Protein AF-A0A0D0AYX7-F1 (afdb_monomer_lite)

Organism: NCBI:txid930992

Foldseek 3Di:
DDDDDDDDPDPDLFQAQQFQLEGPDDPSQADPAQYHPVNPGGQLWDHDPSDIPPADPVLSPQDQDPDPPPLVNCCRRNVRDSPTRSSPDPPHD

pLDDT: mean 72.29, std 11.32, range [39.84, 87.5]

Radius of gyration: 15.4 Å; chains: 1; bounding box: 31×27×58 Å

Sequence (93 aa):
SLGFSSGAHGPRPSAMCAVCLRRNNHSFIDCPAERIWDNSHPVVSKRVNKQLLPLCVDWQRGRTCPTRAHDKCHLRSGCLSASHGAQSCPRTQ

Structure (mmCIF, N/CA/C/O backbone):
data_AF-A0A0D0AYX7-F1
#
_entry.id   AF-A0A0D0AYX7-F1
#
loop_
_atom_site.group_PDB
_atom_site.id
_atom_site.type_symbol
_atom_site.label_atom_id
_atom_site.label_alt_id
_atom_site.label_comp_id
_atom_site.label_asym_id
_atom_site.label_entity_id
_atom_site.label_seq_id
_atom_site.pdbx_PDB_ins_code
_atom_site.Cartn_x
_atom_site.Cartn_y
_atom_site.Cartn_z
_atom_site.occupancy
_atom_site.B_iso_or_equiv
_atom_site.auth_seq_id
_atom_site.auth_comp_id
_atom_site.auth_asym_id
_atom_site.auth_atom_id
_atom_site.pdbx_PDB_model_num
ATOM 1 N N . SER A 1 1 ? -9.150 1.695 -48.451 1.00 44.22 1 SER A N 1
ATOM 2 C CA . SER A 1 1 ? -9.683 1.116 -47.206 1.00 44.22 1 SER A CA 1
ATOM 3 C C . SER A 1 1 ? -8.572 0.413 -46.455 1.00 44.22 1 SER A C 1
ATOM 5 O O . SER A 1 1 ? -8.107 -0.610 -46.929 1.00 44.22 1 SER A O 1
ATOM 7 N N . LEU A 1 2 ? -8.110 0.964 -45.332 1.00 39.84 2 LEU A N 1
ATOM 8 C CA . LEU A 1 2 ? -7.198 0.281 -44.410 1.00 39.84 2 LEU A CA 1
ATOM 9 C C . LEU A 1 2 ? -7.760 0.472 -43.003 1.00 39.84 2 LEU A C 1
ATOM 11 O O . LEU A 1 2 ? -7.674 1.554 -42.429 1.00 39.84 2 LEU A O 1
ATOM 15 N N . GLY A 1 3 ? -8.436 -0.567 -42.516 1.00 41.84 3 GLY A N 1
ATOM 16 C CA . GLY A 1 3 ? -8.898 -0.659 -41.141 1.00 41.84 3 GLY A CA 1
ATOM 17 C C . GLY A 1 3 ? -7.753 -1.138 -40.261 1.00 41.84 3 GLY A C 1
ATOM 18 O O . GLY A 1 3 ? -7.189 -2.201 -40.506 1.00 41.84 3 GLY A O 1
ATOM 19 N N . PHE A 1 4 ? -7.424 -0.361 -39.235 1.00 49.66 4 PHE A N 1
ATOM 20 C CA . PHE A 1 4 ? -6.594 -0.821 -38.132 1.00 49.66 4 PHE A CA 1
ATOM 21 C C . PHE A 1 4 ? -7.529 -1.159 -36.976 1.00 49.66 4 PHE A C 1
ATOM 23 O O . PHE A 1 4 ? -8.119 -0.279 -36.351 1.00 49.66 4 PHE A O 1
ATOM 30 N N . SER A 1 5 ? -7.717 -2.457 -36.748 1.00 48.03 5 SER A N 1
ATOM 31 C CA . SER A 1 5 ? -8.507 -2.978 -35.639 1.00 48.03 5 SER A CA 1
ATOM 32 C C . SER A 1 5 ? -7.850 -2.596 -34.314 1.00 48.03 5 SER A C 1
ATOM 34 O O . SER A 1 5 ? -6.709 -2.961 -34.037 1.00 48.03 5 SER A O 1
ATOM 36 N N . SER A 1 6 ? -8.603 -1.846 -33.513 1.00 50.28 6 SER A N 1
ATOM 37 C CA . SER A 1 6 ? -8.272 -1.420 -32.156 1.00 50.28 6 SER A CA 1
ATOM 38 C C . SER A 1 6 ? -8.037 -2.647 -31.265 1.00 50.28 6 SER A C 1
ATOM 40 O O . SER A 1 6 ? -8.963 -3.399 -30.958 1.00 50.28 6 SER A O 1
ATOM 42 N N . GLY A 1 7 ? -6.776 -2.895 -30.910 1.00 48.88 7 GLY A N 1
ATOM 43 C CA . GLY A 1 7 ? -6.356 -4.034 -30.102 1.00 48.88 7 GLY A CA 1
ATOM 44 C C . GLY A 1 7 ? -6.363 -3.727 -28.603 1.00 48.88 7 GLY A C 1
ATOM 45 O O . GLY A 1 7 ? -5.744 -2.765 -28.161 1.00 48.88 7 GLY A O 1
ATOM 46 N N . ALA A 1 8 ? -6.994 -4.630 -27.846 1.00 50.22 8 ALA A N 1
ATOM 47 C CA . ALA A 1 8 ? -6.898 -4.835 -26.395 1.00 50.22 8 ALA A CA 1
ATOM 48 C C . ALA A 1 8 ? -7.707 -3.905 -25.461 1.00 50.22 8 ALA A C 1
ATOM 50 O O . ALA A 1 8 ? -7.160 -3.216 -24.604 1.00 50.22 8 ALA A O 1
ATOM 51 N N . HIS A 1 9 ? -9.036 -4.027 -25.502 1.00 48.66 9 HIS A N 1
ATOM 52 C CA . HIS A 1 9 ? -9.895 -3.819 -24.326 1.00 48.66 9 HIS A CA 1
ATOM 53 C C . HIS A 1 9 ? -10.282 -5.179 -23.717 1.00 48.66 9 HIS A C 1
ATOM 55 O O . HIS A 1 9 ? -11.434 -5.596 -23.740 1.00 48.66 9 HIS A O 1
ATOM 61 N N . GLY A 1 10 ? -9.298 -5.897 -23.167 1.00 53.22 10 GLY A N 1
ATOM 62 C CA . GLY A 1 10 ? -9.603 -6.798 -22.051 1.00 53.22 10 GLY A CA 1
ATOM 63 C C . GLY A 1 10 ? -9.938 -5.946 -20.820 1.00 53.22 10 GLY A C 1
ATOM 64 O O . GLY A 1 10 ? -9.446 -4.814 -20.744 1.00 53.22 10 GLY A O 1
ATOM 65 N N . PRO A 1 11 ? -10.757 -6.420 -19.862 1.00 51.66 11 PRO A N 1
ATOM 66 C CA . PRO A 1 11 ? -11.011 -5.667 -18.639 1.00 51.66 11 PRO A CA 1
ATOM 67 C C . PRO A 1 11 ? -9.665 -5.342 -17.991 1.00 51.66 11 PRO A C 1
ATOM 69 O O . PRO A 1 11 ? -8.924 -6.237 -17.584 1.00 51.66 11 PRO A O 1
ATOM 72 N N . ARG A 1 12 ? -9.307 -4.051 -17.956 1.00 54.94 12 ARG A N 1
ATOM 73 C CA . ARG A 1 12 ? -8.116 -3.596 -17.239 1.00 54.94 12 ARG A CA 1
ATOM 74 C C . ARG A 1 12 ? -8.270 -4.084 -15.800 1.00 54.94 12 ARG A C 1
ATOM 76 O O . ARG A 1 12 ? -9.292 -3.751 -15.196 1.00 54.94 12 ARG A O 1
ATOM 83 N N . PRO A 1 13 ? -7.319 -4.857 -15.247 1.00 56.38 13 PRO A N 1
ATOM 84 C CA . PRO A 1 13 ? -7.411 -5.266 -13.857 1.00 56.38 13 PRO A CA 1
ATOM 85 C C . PRO A 1 13 ? -7.543 -4.001 -13.014 1.00 56.38 13 PRO A C 1
ATOM 87 O O . PRO A 1 13 ? -6.703 -3.100 -13.096 1.00 56.38 13 PRO A O 1
ATOM 90 N N . SER A 1 14 ? -8.652 -3.901 -12.280 1.00 65.94 14 SER A N 1
ATOM 91 C CA . SER A 1 14 ? -8.933 -2.756 -11.423 1.00 65.94 14 SER A CA 1
ATOM 92 C C . SER A 1 14 ? -7.742 -2.558 -10.498 1.00 65.94 14 SER A C 1
ATOM 94 O O . SER A 1 14 ? -7.326 -3.488 -9.800 1.00 65.94 14 SER A O 1
ATOM 96 N N . ALA A 1 15 ? -7.157 -1.363 -10.549 1.00 72.62 15 ALA A N 1
ATOM 97 C CA . ALA A 1 15 ? -5.984 -1.050 -9.761 1.00 72.62 15 ALA A CA 1
ATOM 98 C C . ALA A 1 15 ? -6.299 -1.237 -8.267 1.00 72.62 15 ALA A C 1
ATOM 100 O O . ALA A 1 15 ? -7.429 -1.044 -7.813 1.00 72.62 15 ALA A O 1
ATOM 101 N N . MET A 1 16 ? -5.295 -1.658 -7.503 1.00 79.19 16 MET A N 1
ATOM 102 C CA . MET A 1 16 ? -5.465 -1.997 -6.091 1.00 79.19 16 MET A CA 1
ATOM 103 C C . MET A 1 16 ? -4.899 -0.899 -5.227 1.00 79.19 16 MET A C 1
ATOM 105 O O . MET A 1 16 ? -3.819 -0.370 -5.508 1.00 79.19 16 MET A O 1
ATOM 109 N N . CYS A 1 17 ? -5.587 -0.599 -4.132 1.00 82.19 17 CYS A N 1
ATOM 110 C CA . CYS A 1 17 ? -4.984 0.244 -3.128 1.00 82.19 17 CYS A CA 1
ATOM 111 C C . CYS A 1 17 ? -3.870 -0.514 -2.403 1.00 82.19 17 CYS A C 1
ATOM 113 O O . CYS A 1 17 ? -4.104 -1.514 -1.731 1.00 82.19 17 CYS A O 1
ATOM 115 N N . ALA A 1 18 ? -2.660 0.023 -2.485 1.00 78.81 18 ALA A N 1
ATOM 116 C CA . ALA A 1 18 ? -1.481 -0.438 -1.764 1.00 78.81 18 ALA A CA 1
ATOM 117 C C . ALA A 1 18 ? -1.655 -0.584 -0.245 1.00 78.81 18 ALA A C 1
ATOM 119 O O . ALA A 1 18 ? -0.973 -1.391 0.386 1.00 78.81 18 ALA A O 1
ATOM 120 N N . VAL A 1 19 ? -2.511 0.268 0.324 1.00 82.50 19 VAL A N 1
ATOM 121 C CA . VAL A 1 19 ? -2.702 0.431 1.765 1.00 82.50 19 VAL A CA 1
ATOM 122 C C . VAL A 1 19 ? -3.683 -0.620 2.274 1.00 82.50 19 VAL A C 1
ATOM 124 O O . VAL A 1 19 ? -3.325 -1.418 3.134 1.00 82.50 19 VAL A O 1
ATOM 127 N N . CYS A 1 20 ? -4.885 -0.683 1.694 1.00 85.75 20 CYS A N 1
ATOM 128 C CA . CYS A 1 20 ? -5.962 -1.553 2.178 1.00 85.75 20 CYS A CA 1
ATOM 129 C C . CYS A 1 20 ? -6.263 -2.776 1.299 1.00 85.75 20 CYS A C 1
ATOM 131 O O . CYS A 1 20 ? -7.126 -3.572 1.653 1.00 85.75 20 CYS A O 1
ATOM 133 N N . LEU A 1 21 ? -5.587 -2.944 0.158 1.00 81.81 21 LEU A N 1
ATOM 134 C CA . LEU A 1 21 ? -5.783 -4.040 -0.805 1.00 81.81 21 LEU A CA 1
ATOM 135 C C . LEU A 1 21 ? -7.184 -4.130 -1.445 1.00 81.81 21 LEU A C 1
ATOM 137 O O . LEU A 1 21 ? -7.497 -5.130 -2.087 1.00 81.81 21 LEU A O 1
ATOM 141 N N . ARG A 1 22 ? -8.012 -3.085 -1.321 1.00 83.75 22 ARG A N 1
ATOM 142 C CA . ARG A 1 22 ? -9.329 -2.996 -1.971 1.00 83.75 22 ARG A CA 1
ATOM 143 C C . ARG A 1 22 ? -9.204 -2.436 -3.393 1.00 83.75 22 ARG A C 1
ATOM 145 O O . ARG A 1 22 ? -8.474 -1.460 -3.607 1.00 83.75 22 ARG A O 1
ATOM 152 N N . ARG A 1 23 ? -9.949 -2.992 -4.353 1.00 82.12 23 ARG A N 1
ATOM 153 C CA . ARG A 1 23 ? -10.102 -2.423 -5.706 1.00 82.12 23 ARG A CA 1
ATOM 154 C C . ARG A 1 23 ? -11.048 -1.209 -5.714 1.00 8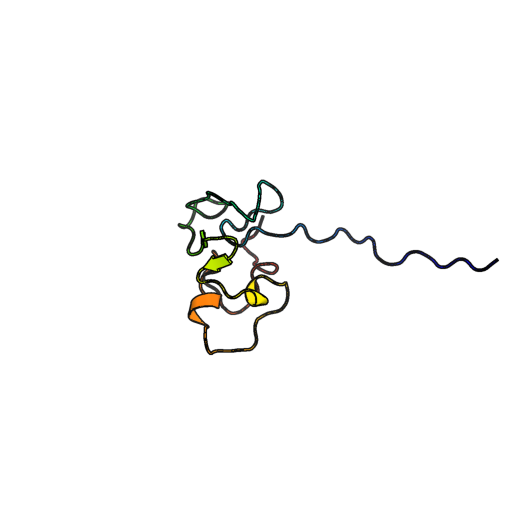2.12 23 ARG A C 1
ATOM 156 O O . ARG A 1 23 ? -12.100 -1.235 -5.085 1.00 82.12 23 ARG A O 1
ATOM 163 N N . ASN A 1 24 ? -10.671 -0.149 -6.438 1.00 71.19 24 ASN A N 1
ATOM 164 C CA . ASN A 1 24 ? -11.509 0.970 -6.926 1.00 71.19 24 ASN A CA 1
ATOM 165 C C . ASN A 1 24 ? -12.548 1.642 -5.982 1.00 71.19 24 ASN A C 1
ATOM 167 O O . ASN A 1 24 ? -13.466 2.286 -6.477 1.00 71.19 24 ASN A O 1
ATOM 171 N N . ASN A 1 25 ? -12.429 1.560 -4.652 1.00 71.62 25 ASN A N 1
ATOM 172 C CA . ASN A 1 25 ? -13.468 2.070 -3.733 1.00 71.62 25 ASN A CA 1
ATOM 173 C C . ASN A 1 25 ? -13.060 3.322 -2.921 1.00 71.62 25 ASN A C 1
ATOM 175 O O . ASN A 1 25 ? -13.610 3.564 -1.856 1.00 71.62 25 ASN A O 1
ATOM 179 N N . HIS A 1 26 ? -12.014 4.051 -3.324 1.00 82.12 26 HIS A N 1
ATOM 180 C CA . HIS A 1 26 ? -11.563 5.295 -2.667 1.00 82.12 26 HIS A CA 1
ATOM 181 C C . HIS A 1 26 ? -10.390 5.932 -3.433 1.00 82.12 26 HIS A C 1
ATOM 183 O O . HIS A 1 26 ? -9.789 5.307 -4.310 1.00 82.12 26 HIS A O 1
ATOM 189 N N . SER A 1 27 ? -10.021 7.162 -3.052 1.00 83.12 27 SER A N 1
ATOM 190 C CA . SER A 1 27 ? -8.765 7.793 -3.478 1.00 83.12 27 SER A CA 1
ATOM 191 C C . SER A 1 27 ? -7.569 6.998 -2.961 1.00 83.12 27 SER A C 1
ATOM 193 O O . SER A 1 27 ? -7.326 6.932 -1.758 1.00 83.12 27 SER A O 1
ATOM 195 N N . PHE A 1 28 ? -6.774 6.423 -3.864 1.00 82.25 28 PHE A N 1
ATOM 196 C CA . PHE A 1 28 ? -5.569 5.696 -3.458 1.00 82.25 28 PHE A CA 1
ATOM 197 C C . PHE A 1 28 ? -4.509 6.612 -2.867 1.00 82.25 28 PHE A C 1
ATOM 199 O O . PHE A 1 28 ? -3.683 6.116 -2.109 1.00 82.25 28 PHE A O 1
ATOM 206 N N . ILE A 1 29 ? -4.504 7.899 -3.240 1.00 79.56 29 ILE A N 1
ATOM 207 C CA . ILE A 1 29 ? -3.516 8.891 -2.793 1.00 79.56 29 ILE A CA 1
ATOM 208 C C . ILE A 1 29 ? -3.724 9.238 -1.314 1.00 79.56 29 ILE A C 1
ATOM 210 O O . ILE A 1 29 ? -2.737 9.423 -0.605 1.00 79.56 29 ILE A O 1
ATOM 214 N N . ASP A 1 30 ?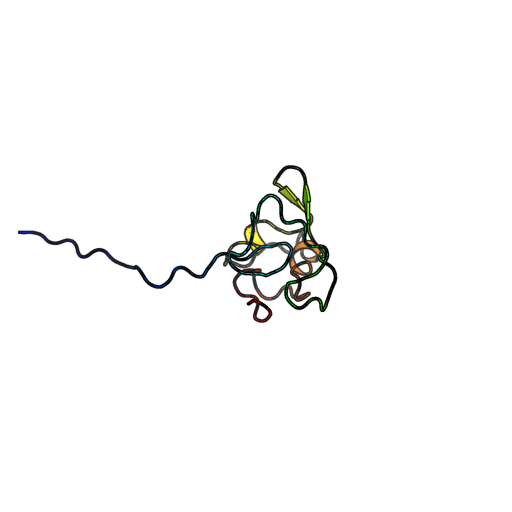 -4.973 9.199 -0.851 1.00 80.69 30 ASP A N 1
ATOM 215 C CA . ASP A 1 30 ? -5.375 9.599 0.499 1.00 80.69 30 ASP A CA 1
ATOM 216 C C . ASP A 1 30 ? -6.163 8.482 1.197 1.00 80.69 30 A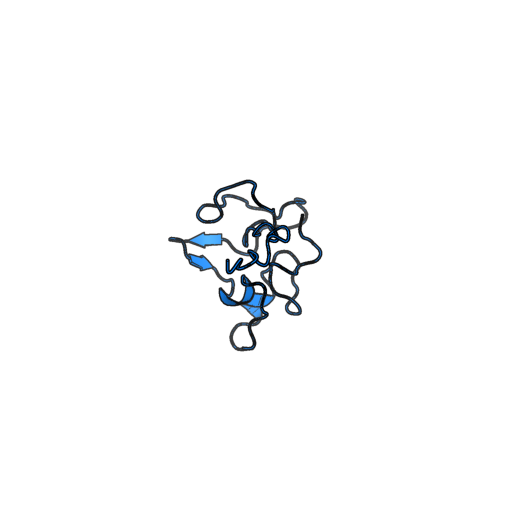SP A C 1
ATOM 218 O O . ASP A 1 30 ? -7.175 8.731 1.842 1.00 80.69 30 ASP A O 1
ATOM 222 N N . CYS A 1 31 ? -5.738 7.223 1.031 1.00 85.62 31 CYS A N 1
ATOM 223 C CA . CYS A 1 31 ? -6.400 6.083 1.666 1.00 85.62 31 CYS A CA 1
ATOM 224 C C . CYS A 1 31 ? -6.305 6.188 3.202 1.00 85.62 31 CYS A C 1
ATOM 226 O O . CYS A 1 31 ? -5.199 6.036 3.729 1.00 85.62 31 CYS A O 1
ATOM 228 N N . PRO A 1 32 ? -7.431 6.362 3.926 1.00 86.00 32 PRO A N 1
ATOM 229 C CA . PRO A 1 32 ? -7.429 6.532 5.379 1.00 86.00 32 PRO A CA 1
ATOM 230 C C . PRO A 1 32 ? -7.525 5.197 6.136 1.00 86.00 32 PRO A C 1
ATOM 232 O O . PRO A 1 32 ? -7.691 5.183 7.349 1.00 86.00 32 PRO A O 1
ATOM 235 N N . ALA A 1 33 ? -7.500 4.065 5.428 1.00 87.06 33 ALA A N 1
ATOM 236 C CA . ALA A 1 33 ? -7.733 2.760 6.026 1.00 87.06 33 ALA A CA 1
ATOM 237 C C . ALA A 1 33 ? -6.639 2.386 7.034 1.00 87.06 33 ALA A C 1
ATOM 239 O O . ALA A 1 33 ? -5.456 2.410 6.709 1.00 87.06 33 ALA A O 1
ATOM 240 N N . GLU A 1 34 ? -7.057 1.957 8.221 1.00 87.25 34 GLU A N 1
ATOM 241 C CA . GLU A 1 34 ? -6.169 1.434 9.265 1.00 87.25 34 GLU A CA 1
ATOM 242 C C . GLU A 1 34 ? -6.032 -0.088 9.214 1.00 87.25 34 GLU A C 1
ATOM 244 O O . GLU A 1 34 ? -5.135 -0.660 9.831 1.00 87.25 34 GLU A O 1
ATOM 249 N N . ARG A 1 35 ? -6.914 -0.758 8.464 1.00 87.50 35 ARG A N 1
ATOM 250 C CA . ARG A 1 35 ? -6.923 -2.209 8.254 1.00 87.50 35 ARG A CA 1
ATOM 251 C C . ARG A 1 35 ? -7.068 -2.546 6.772 1.00 87.50 35 ARG A C 1
ATOM 253 O O . ARG A 1 35 ? -7.516 -1.721 5.973 1.00 87.50 35 ARG A O 1
ATOM 260 N N . ILE A 1 36 ? -6.664 -3.755 6.396 1.00 84.69 36 ILE A N 1
ATOM 261 C CA . ILE A 1 36 ? -6.891 -4.274 5.040 1.00 84.69 36 ILE A CA 1
ATOM 262 C C . ILE A 1 36 ? -8.386 -4.566 4.804 1.00 84.69 36 ILE A C 1
ATOM 264 O O . ILE A 1 36 ? -9.178 -4.544 5.742 1.00 84.69 36 ILE A O 1
ATOM 268 N N . TRP A 1 37 ? -8.790 -4.802 3.554 1.00 84.50 37 TRP A N 1
ATOM 269 C CA . TRP A 1 37 ? -10.19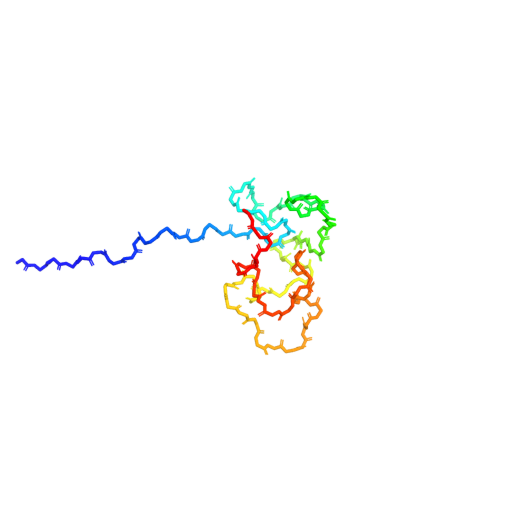9 -4.817 3.129 1.00 84.50 37 TRP A CA 1
ATOM 270 C C . TRP A 1 37 ? -11.111 -5.807 3.874 1.00 84.50 37 TRP A C 1
ATOM 272 O O . TRP A 1 37 ? -12.309 -5.536 3.956 1.00 84.50 37 TRP A O 1
ATOM 282 N N . ASP A 1 38 ? -10.562 -6.914 4.390 1.00 83.25 38 ASP A N 1
ATOM 283 C CA . ASP A 1 38 ? -11.262 -7.964 5.152 1.00 83.25 38 ASP A CA 1
ATOM 284 C C . ASP A 1 38 ? -11.193 -7.744 6.676 1.00 83.25 38 ASP A C 1
ATOM 286 O O . ASP A 1 38 ? -11.628 -8.588 7.457 1.00 83.25 38 ASP A O 1
ATOM 290 N N . ASN A 1 39 ? -10.631 -6.613 7.116 1.00 83.06 39 ASN A N 1
ATOM 291 C CA . ASN A 1 39 ? -10.351 -6.278 8.511 1.00 83.06 39 ASN A CA 1
ATOM 292 C C . ASN A 1 39 ? -9.436 -7.274 9.252 1.00 83.06 39 ASN A C 1
ATOM 294 O O . ASN A 1 39 ? -9.274 -7.142 10.471 1.00 83.06 39 ASN A O 1
ATOM 298 N N . SER A 1 40 ? -8.779 -8.222 8.574 1.00 81.25 40 SER A N 1
ATOM 299 C CA . SER A 1 40 ? -8.023 -9.281 9.252 1.00 81.25 40 SER A CA 1
ATOM 300 C C . SER A 1 40 ? -6.737 -8.760 9.902 1.00 81.25 40 SER A C 1
ATOM 302 O O . SER A 1 40 ? -6.362 -9.214 10.983 1.00 81.25 40 SER A O 1
ATOM 304 N N . HIS A 1 41 ? -6.083 -7.761 9.298 1.00 80.06 41 HIS A N 1
ATOM 305 C CA . HIS A 1 41 ? -4.849 -7.160 9.819 1.00 80.06 41 HIS A CA 1
ATOM 306 C C . HIS A 1 41 ? -4.840 -5.631 9.713 1.00 80.06 41 HIS A C 1
ATOM 308 O O . HIS A 1 41 ? -5.471 -5.076 8.806 1.00 80.06 41 HIS A O 1
ATOM 314 N N . PRO A 1 42 ? -4.081 -4.943 10.588 1.00 83.31 42 PRO A N 1
ATOM 315 C CA . PRO A 1 42 ? -3.735 -3.543 10.386 1.00 83.31 42 PRO A CA 1
ATOM 316 C C . PRO A 1 42 ? -3.022 -3.325 9.048 1.00 83.31 42 PRO A C 1
ATOM 318 O O . PRO A 1 42 ? -2.298 -4.203 8.566 1.00 83.31 42 PRO A O 1
ATOM 321 N N . VAL A 1 43 ? -3.177 -2.139 8.466 1.00 82.19 43 VAL A N 1
ATOM 322 C CA . VAL A 1 43 ? -2.336 -1.731 7.343 1.00 82.19 43 VAL A CA 1
ATOM 323 C C . VAL A 1 43 ? -0.902 -1.575 7.827 1.00 82.19 43 VAL A C 1
ATOM 325 O O . VAL A 1 43 ? -0.609 -1.019 8.882 1.00 82.19 43 VAL A O 1
ATOM 328 N N . VAL A 1 44 ? 0.020 -2.076 7.024 1.00 77.69 44 VAL A N 1
ATOM 329 C CA . VAL A 1 44 ? 1.468 -2.033 7.284 1.00 77.69 44 VAL A CA 1
ATOM 330 C C . VAL A 1 44 ? 2.166 -0.974 6.424 1.00 77.69 44 VAL A C 1
ATOM 332 O O . VAL A 1 44 ? 3.395 -0.849 6.430 1.00 77.69 44 VAL A O 1
ATOM 335 N N . SER A 1 45 ? 1.369 -0.194 5.692 1.00 78.69 45 SER A N 1
ATOM 336 C CA . SER A 1 45 ? 1.793 0.921 4.861 1.00 78.69 45 SER A CA 1
ATOM 337 C C . SER A 1 45 ? 0.794 2.067 4.940 1.00 78.69 45 SER A C 1
ATOM 339 O O . SER A 1 45 ? -0.382 1.865 5.229 1.00 78.69 45 SER A O 1
ATOM 341 N N . LYS A 1 46 ? 1.272 3.276 4.668 1.00 82.31 46 LYS A N 1
ATOM 342 C CA . LYS A 1 46 ? 0.452 4.481 4.564 1.00 82.31 46 LYS A CA 1
ATOM 343 C C . LYS A 1 46 ? 1.007 5.387 3.484 1.00 82.31 46 LYS A C 1
ATOM 345 O O . LYS A 1 46 ? 2.177 5.275 3.112 1.00 82.31 46 LYS A O 1
ATOM 350 N N . ARG A 1 47 ? 0.194 6.322 3.004 1.00 78.31 47 ARG A N 1
ATOM 351 C CA . ARG A 1 47 ? 0.706 7.423 2.190 1.00 78.31 47 ARG A CA 1
ATOM 352 C C . ARG A 1 47 ? 1.017 8.627 3.065 1.00 78.31 47 ARG A C 1
ATOM 354 O O . ARG A 1 47 ? 0.200 9.038 3.876 1.00 78.31 47 ARG A O 1
ATOM 361 N N . VAL A 1 48 ? 2.214 9.172 2.902 1.00 78.44 48 VAL A N 1
ATOM 362 C CA . VAL A 1 48 ? 2.672 10.419 3.518 1.00 78.44 48 VAL A CA 1
ATOM 363 C C . VAL A 1 48 ? 3.141 11.309 2.377 1.00 78.44 48 VAL A C 1
ATOM 365 O O . VAL A 1 48 ? 3.978 10.884 1.585 1.00 78.44 48 VAL A O 1
ATOM 368 N N . ASN A 1 49 ? 2.584 12.515 2.241 1.00 80.69 49 ASN A N 1
ATOM 369 C CA . ASN A 1 49 ? 2.921 13.438 1.146 1.00 80.69 49 ASN A CA 1
ATOM 370 C C . ASN A 1 49 ? 2.861 12.774 -0.246 1.00 80.69 49 ASN A C 1
ATOM 372 O O . ASN A 1 49 ? 3.777 12.909 -1.054 1.00 80.69 49 ASN A O 1
ATOM 376 N N . LYS A 1 50 ? 1.793 12.006 -0.518 1.00 74.81 50 LYS A N 1
ATOM 377 C CA . LYS A 1 50 ? 1.578 11.219 -1.755 1.00 74.81 50 LYS A CA 1
ATOM 378 C C . LYS A 1 50 ? 2.558 10.054 -1.975 1.00 74.81 50 LYS A C 1
ATOM 380 O O . LYS A 1 50 ? 2.320 9.235 -2.867 1.00 74.81 50 LYS A O 1
ATOM 385 N N . GLN A 1 51 ? 3.597 9.916 -1.151 1.00 74.50 51 GLN A N 1
ATOM 386 C CA . GLN A 1 51 ? 4.526 8.790 -1.176 1.00 74.50 51 GLN A CA 1
ATOM 387 C C . GLN A 1 51 ? 4.025 7.652 -0.298 1.00 74.50 51 GLN A C 1
ATOM 389 O O . GLN A 1 51 ? 3.608 7.851 0.838 1.00 74.50 51 GLN A O 1
ATOM 394 N N . LEU A 1 52 ? 4.077 6.438 -0.829 1.00 77.12 52 LEU A N 1
ATOM 395 C CA . LEU A 1 52 ? 3.710 5.243 -0.095 1.00 77.12 52 LEU A CA 1
ATOM 396 C C . LEU A 1 52 ? 4.907 4.776 0.735 1.00 77.12 52 LEU A C 1
ATOM 398 O O . LEU A 1 52 ? 5.945 4.423 0.184 1.00 77.12 52 LEU A O 1
ATOM 402 N N . LEU A 1 53 ? 4.752 4.755 2.054 1.00 78.06 53 LEU A N 1
ATOM 403 C CA . LEU A 1 53 ? 5.800 4.363 2.982 1.00 78.06 53 LEU A CA 1
ATOM 404 C C . LEU A 1 53 ? 5.314 3.237 3.900 1.00 78.06 53 LEU A C 1
ATOM 406 O O . LEU A 1 53 ? 4.178 3.277 4.378 1.00 78.06 53 LEU A O 1
ATOM 410 N N . PRO A 1 54 ? 6.163 2.246 4.200 1.00 72.50 54 PRO A N 1
ATOM 411 C CA . PRO A 1 54 ? 7.491 1.977 3.645 1.00 72.50 54 PRO A CA 1
ATOM 412 C C . PRO A 1 54 ? 7.411 0.869 2.581 1.00 72.50 54 PRO A C 1
ATOM 414 O O . PRO A 1 54 ? 8.114 -0.127 2.677 1.00 72.50 54 PRO A O 1
ATOM 417 N N . LEU A 1 55 ? 6.510 0.983 1.603 1.00 74.19 55 LEU A N 1
ATOM 418 C CA . LEU A 1 55 ? 6.377 -0.012 0.533 1.00 74.19 55 LEU A CA 1
ATOM 419 C C . LEU A 1 55 ? 7.247 0.363 -0.664 1.00 74.19 55 LEU A C 1
ATOM 421 O O . LEU A 1 55 ? 7.406 1.535 -1.000 1.00 74.19 55 LEU A O 1
ATOM 425 N N . CYS A 1 56 ? 7.762 -0.653 -1.346 1.00 76.44 56 CYS A N 1
ATOM 426 C CA . CYS A 1 56 ? 8.432 -0.460 -2.622 1.00 76.44 56 CYS A CA 1
ATOM 427 C C . CYS A 1 56 ? 7.414 -0.065 -3.705 1.00 76.44 56 CYS A C 1
ATOM 429 O O . CYS A 1 56 ? 6.379 -0.712 -3.870 1.00 76.44 56 CYS A O 1
ATOM 431 N N . VAL A 1 57 ? 7.707 0.999 -4.457 1.00 71.94 57 VAL A N 1
ATOM 432 C CA . VAL A 1 57 ? 6.846 1.477 -5.553 1.00 71.94 57 VAL A CA 1
ATOM 433 C C . VAL A 1 57 ? 6.817 0.486 -6.714 1.00 71.94 57 VAL A C 1
ATOM 435 O O . VAL A 1 57 ? 5.763 0.288 -7.314 1.00 71.94 57 VAL A O 1
ATOM 438 N N . ASP A 1 58 ? 7.930 -0.185 -7.008 1.00 71.94 58 ASP A N 1
ATOM 439 C CA . ASP A 1 58 ? 7.944 -1.230 -8.033 1.00 71.94 58 ASP A CA 1
ATOM 440 C C . ASP A 1 58 ? 7.120 -2.439 -7.594 1.00 71.94 58 ASP A C 1
ATOM 442 O O . ASP A 1 58 ? 6.385 -2.988 -8.401 1.00 71.94 58 ASP A O 1
ATOM 446 N N . TRP A 1 59 ? 7.115 -2.760 -6.297 1.00 70.56 59 TRP A N 1
ATOM 447 C CA . TRP A 1 59 ? 6.261 -3.804 -5.720 1.00 70.56 59 TRP A CA 1
ATOM 448 C C . TRP A 1 59 ? 4.759 -3.510 -5.832 1.00 70.56 59 TRP A C 1
ATOM 450 O O . TRP A 1 59 ? 3.932 -4.421 -5.785 1.00 70.56 59 TRP A O 1
ATOM 460 N 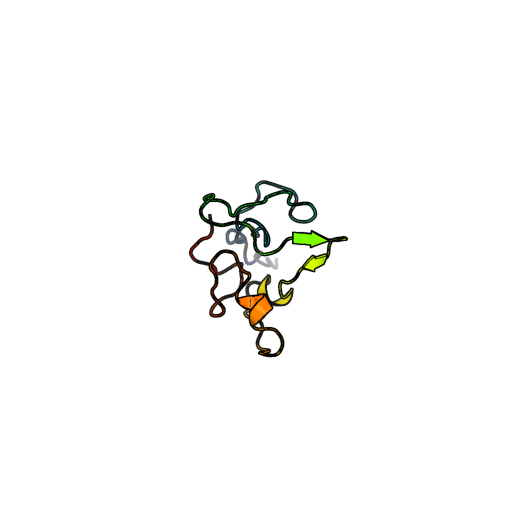N . GLN A 1 60 ? 4.383 -2.236 -5.975 1.00 67.81 60 GLN A N 1
ATOM 461 C CA . GLN A 1 60 ? 3.003 -1.826 -6.253 1.00 67.81 60 GLN A CA 1
ATOM 462 C C . GLN A 1 60 ? 2.599 -2.006 -7.711 1.00 67.81 60 GLN A C 1
ATOM 464 O O . GLN A 1 60 ? 1.407 -2.041 -8.028 1.00 67.81 60 GLN A O 1
ATOM 469 N N . ARG A 1 61 ? 3.570 -2.081 -8.618 1.00 69.00 61 ARG A N 1
ATOM 470 C CA . ARG A 1 61 ? 3.317 -2.384 -10.023 1.00 69.00 61 ARG A CA 1
ATOM 471 C C . ARG A 1 61 ? 3.133 -3.899 -10.138 1.00 69.00 61 ARG A C 1
ATOM 473 O O . ARG A 1 61 ? 3.631 -4.657 -9.316 1.00 69.00 61 ARG A O 1
ATOM 480 N N . GLY A 1 62 ? 2.409 -4.371 -11.152 1.00 61.75 62 GLY A N 1
ATOM 481 C CA . GLY A 1 62 ? 2.184 -5.815 -11.343 1.00 61.75 62 GLY A CA 1
ATOM 482 C C . GLY A 1 62 ? 3.463 -6.647 -11.532 1.00 61.75 62 GLY A C 1
ATOM 483 O O . GLY A 1 62 ? 3.405 -7.872 -11.512 1.00 61.75 62 GLY A O 1
ATOM 484 N N . ARG A 1 63 ? 4.624 -6.001 -11.697 1.00 64.06 63 ARG A N 1
ATOM 485 C CA . ARG A 1 63 ? 5.936 -6.651 -11.733 1.00 64.06 63 ARG A CA 1
ATOM 486 C C . ARG A 1 63 ? 6.521 -6.692 -10.323 1.00 64.06 63 ARG A C 1
ATOM 488 O O . ARG A 1 63 ? 6.542 -5.686 -9.630 1.00 64.06 63 ARG A O 1
ATOM 495 N N . THR A 1 64 ? 7.033 -7.846 -9.917 1.00 68.25 64 THR A N 1
ATOM 496 C CA . THR A 1 64 ? 7.856 -7.975 -8.708 1.00 68.25 64 THR A CA 1
ATOM 497 C C . THR A 1 64 ? 9.072 -7.052 -8.796 1.00 68.25 64 THR A C 1
ATOM 499 O O . THR A 1 64 ? 9.657 -6.895 -9.869 1.00 68.25 64 THR A O 1
ATOM 502 N N . CYS A 1 65 ? 9.488 -6.471 -7.674 1.00 76.06 65 CYS A N 1
ATOM 503 C CA . CYS A 1 65 ? 10.743 -5.729 -7.611 1.00 76.06 65 CYS A CA 1
ATOM 504 C C . CYS A 1 65 ? 11.914 -6.725 -7.458 1.00 76.06 65 CYS A C 1
ATOM 506 O O . CYS A 1 65 ? 11.857 -7.568 -6.563 1.00 76.06 65 CYS A O 1
ATOM 508 N N . PRO A 1 66 ? 12.955 -6.677 -8.313 1.00 75.00 66 PRO A N 1
ATOM 509 C CA . PRO A 1 66 ? 14.030 -7.676 -8.314 1.00 75.00 66 PRO A CA 1
ATOM 510 C C . PRO A 1 66 ? 15.107 -7.439 -7.244 1.00 75.00 66 PRO A C 1
ATOM 512 O O . PRO A 1 66 ? 15.952 -8.303 -7.018 1.00 75.00 66 PRO A O 1
ATOM 515 N N . THR A 1 67 ? 15.127 -6.267 -6.608 1.00 79.69 67 THR A N 1
ATOM 516 C CA . THR A 1 67 ? 16.150 -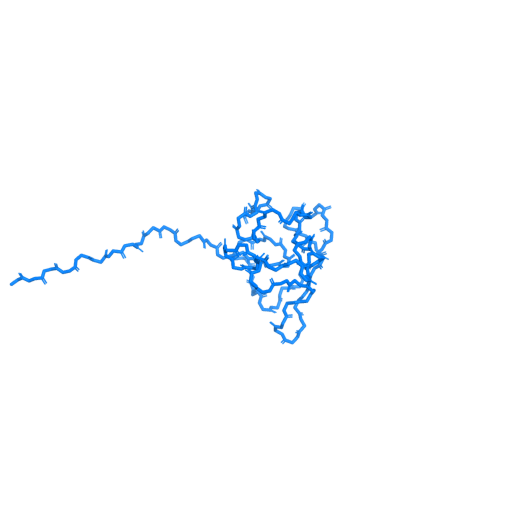5.940 -5.609 1.00 79.69 67 THR A CA 1
ATOM 517 C C . THR A 1 67 ? 15.809 -6.529 -4.248 1.00 79.69 67 THR A C 1
ATOM 519 O O . THR A 1 67 ? 14.680 -6.431 -3.782 1.00 79.69 67 THR A O 1
ATOM 522 N N . ARG A 1 68 ? 16.815 -7.077 -3.566 1.00 77.31 68 ARG A N 1
ATOM 523 C CA . ARG A 1 68 ? 16.685 -7.562 -2.183 1.00 77.31 68 ARG A CA 1
ATOM 524 C C . ARG A 1 68 ? 17.016 -6.503 -1.132 1.00 77.31 68 ARG A C 1
ATOM 526 O O . ARG A 1 68 ? 16.833 -6.723 0.060 1.00 77.31 68 ARG A O 1
ATOM 533 N N . ALA A 1 69 ? 17.475 -5.321 -1.558 1.00 80.75 69 ALA A N 1
ATOM 534 C CA . ALA A 1 69 ? 17.906 -4.245 -0.660 1.00 80.75 69 ALA A CA 1
ATOM 535 C C . ALA A 1 69 ? 16.790 -3.746 0.281 1.00 80.75 69 ALA A C 1
ATOM 537 O O . ALA A 1 69 ? 17.063 -3.111 1.300 1.00 80.75 69 ALA A O 1
ATOM 538 N N . HIS A 1 70 ? 15.528 -4.020 -0.053 1.00 77.81 70 HIS A N 1
ATOM 539 C CA . HIS A 1 70 ? 14.374 -3.595 0.724 1.00 77.81 70 HIS A CA 1
ATOM 540 C C . HIS A 1 70 ? 13.284 -4.673 0.818 1.00 77.81 70 HIS A C 1
ATOM 542 O O . HIS A 1 70 ? 12.099 -4.360 0.767 1.00 77.81 70 HIS A O 1
ATOM 548 N N . ASP A 1 71 ? 13.653 -5.936 1.049 1.00 73.25 71 ASP A N 1
ATOM 549 C CA . ASP A 1 71 ? 12.688 -7.042 1.216 1.00 73.25 71 ASP A CA 1
ATOM 550 C C . ASP A 1 71 ? 11.655 -6.795 2.329 1.00 73.25 71 ASP A C 1
ATOM 552 O O . ASP A 1 71 ? 10.479 -7.146 2.202 1.00 73.25 71 ASP A O 1
ATOM 556 N N . LYS A 1 72 ? 12.038 -6.070 3.388 1.00 71.94 72 LYS A N 1
ATOM 557 C CA . LYS A 1 72 ? 11.107 -5.609 4.435 1.00 71.94 72 LYS A CA 1
ATOM 558 C C . LYS A 1 72 ? 9.982 -4.708 3.907 1.00 71.94 72 LYS A C 1
ATOM 560 O O . LYS A 1 72 ? 8.983 -4.538 4.596 1.00 71.94 72 LYS A O 1
ATOM 565 N N . CYS A 1 73 ? 10.161 -4.099 2.737 1.00 73.06 73 CYS A N 1
ATOM 566 C CA . CYS A 1 73 ? 9.180 -3.283 2.029 1.00 73.06 73 CYS A CA 1
ATOM 567 C C . CYS A 1 73 ? 8.326 -4.124 1.063 1.00 73.06 73 CYS A C 1
ATOM 569 O O . CYS A 1 73 ? 7.294 -3.643 0.613 1.00 73.06 73 CYS A O 1
ATOM 571 N N . HIS A 1 74 ? 8.721 -5.364 0.752 1.00 69.56 74 HIS A N 1
ATOM 572 C CA . HIS A 1 74 ? 7.933 -6.338 -0.022 1.00 69.56 74 HIS A CA 1
ATOM 573 C C . HIS A 1 74 ? 6.970 -7.111 0.886 1.00 69.56 74 HIS A C 1
ATOM 575 O O . HIS A 1 74 ? 5.781 -7.237 0.591 1.00 69.56 74 HIS A O 1
ATOM 581 N N . LEU A 1 75 ? 7.457 -7.497 2.071 1.00 65.56 75 LEU A N 1
ATOM 582 C CA . LEU A 1 75 ? 6.677 -8.147 3.131 1.00 65.56 75 LEU A CA 1
ATOM 583 C C . LEU A 1 75 ? 5.583 -7.257 3.736 1.00 65.56 75 LEU A C 1
ATOM 585 O O . LEU A 1 75 ? 4.775 -7.731 4.518 1.00 65.56 75 LEU A O 1
ATOM 589 N N . ARG A 1 76 ? 5.539 -5.962 3.414 1.00 64.06 76 ARG A N 1
ATOM 590 C CA . ARG A 1 76 ? 4.518 -5.034 3.930 1.00 64.06 76 ARG A CA 1
ATOM 591 C C . ARG A 1 76 ? 3.341 -4.845 2.979 1.00 64.06 76 ARG A C 1
ATOM 593 O O . ARG A 1 76 ? 2.578 -3.896 3.119 1.00 64.06 76 ARG A O 1
ATOM 600 N N . SER A 1 77 ? 3.177 -5.719 1.994 1.00 60.66 77 SER A N 1
ATOM 601 C CA . SER A 1 77 ? 1.863 -5.884 1.379 1.00 60.66 77 SER A CA 1
ATOM 602 C C . SER A 1 77 ? 0.971 -6.603 2.395 1.00 60.66 77 SER A C 1
ATOM 604 O O . SER A 1 77 ? 1.455 -7.440 3.152 1.00 60.66 77 SER A O 1
ATOM 606 N N . GLY A 1 78 ? -0.319 -6.275 2.471 1.00 58.91 78 GLY A N 1
ATOM 607 C CA . GLY A 1 78 ? -1.231 -6.810 3.495 1.00 58.91 78 GLY A CA 1
ATOM 608 C C . GLY A 1 78 ? -1.333 -8.343 3.580 1.00 58.91 78 GLY A C 1
ATOM 609 O O . GLY A 1 78 ? -1.976 -8.839 4.495 1.00 58.91 78 GLY A O 1
ATOM 610 N N . CYS A 1 79 ? -0.696 -9.099 2.675 1.00 68.38 79 CYS A N 1
ATOM 611 C CA . CYS A 1 79 ? -0.553 -10.555 2.726 1.00 68.38 79 CYS A CA 1
ATOM 612 C C . CYS A 1 79 ? 0.750 -11.072 3.359 1.00 68.38 79 CYS A C 1
ATOM 614 O O . CYS A 1 79 ? 0.893 -12.283 3.488 1.00 68.38 79 CYS A O 1
ATOM 616 N N . LEU A 1 80 ? 1.668 -10.186 3.756 1.00 69.81 80 LEU A N 1
ATOM 617 C CA . LEU A 1 80 ? 2.967 -10.509 4.353 1.00 69.81 80 LEU A CA 1
ATOM 618 C C . LEU A 1 80 ? 3.880 -11.386 3.477 1.00 69.81 80 LEU A C 1
ATOM 620 O O . LEU A 1 80 ? 4.765 -12.070 3.983 1.00 69.81 80 LEU A O 1
ATOM 624 N N . SER A 1 81 ? 3.686 -11.361 2.156 1.00 73.06 81 SER A N 1
ATOM 625 C CA . SER A 1 81 ? 4.452 -12.168 1.206 1.00 73.06 81 SER A CA 1
ATOM 626 C C . SER A 1 81 ? 5.354 -11.309 0.323 1.00 73.06 81 SER A C 1
ATOM 628 O O . SER A 1 81 ? 4.951 -10.250 -0.155 1.00 73.06 81 SER A O 1
ATOM 630 N N . ALA A 1 82 ? 6.569 -11.804 0.076 1.00 71.44 82 ALA A N 1
ATOM 631 C CA . ALA A 1 82 ? 7.536 -11.228 -0.857 1.00 71.44 82 ALA A CA 1
ATOM 632 C C . ALA A 1 82 ? 7.636 -12.029 -2.174 1.00 71.44 82 ALA A C 1
ATOM 634 O O . ALA A 1 82 ? 8.603 -11.868 -2.911 1.00 71.44 82 ALA A O 1
ATOM 635 N N . SER A 1 83 ? 6.676 -12.917 -2.476 1.00 73.75 83 SER A N 1
ATOM 636 C CA . SER A 1 83 ? 6.702 -13.728 -3.708 1.00 73.75 83 SER A CA 1
ATOM 637 C C . SER A 1 83 ? 6.009 -13.073 -4.906 1.00 73.75 83 SER A C 1
ATOM 639 O O . SER A 1 83 ? 6.227 -13.490 -6.040 1.00 73.75 83 SER A O 1
ATOM 641 N N . HIS A 1 84 ? 5.173 -12.057 -4.679 1.00 75.31 84 HIS A N 1
ATOM 642 C CA . HIS A 1 84 ? 4.349 -11.429 -5.712 1.00 75.31 84 HIS A CA 1
ATOM 643 C C . HIS A 1 84 ? 4.081 -9.951 -5.411 1.00 75.31 84 HIS A C 1
ATOM 645 O O . HIS A 1 84 ? 3.831 -9.580 -4.268 1.00 75.31 84 HIS A O 1
ATOM 651 N N . GLY A 1 85 ? 4.054 -9.107 -6.447 1.00 73.81 85 GLY A N 1
ATOM 652 C CA . GLY A 1 85 ? 3.663 -7.701 -6.300 1.00 73.81 85 GLY A CA 1
ATOM 653 C C . GLY A 1 85 ? 2.219 -7.541 -5.808 1.00 73.81 85 GLY A C 1
ATOM 654 O O . GLY A 1 85 ? 1.390 -8.440 -5.959 1.00 73.81 85 GLY A O 1
ATOM 655 N N . ALA A 1 86 ? 1.890 -6.371 -5.257 1.00 73.88 86 ALA A N 1
ATOM 656 C CA . ALA A 1 86 ? 0.596 -6.114 -4.616 1.00 73.88 86 ALA A CA 1
ATOM 657 C C . ALA A 1 86 ? -0.616 -6.347 -5.542 1.00 73.88 86 ALA A C 1
ATOM 659 O O . ALA A 1 86 ? -1.663 -6.777 -5.068 1.00 73.88 86 ALA A O 1
ATOM 660 N N . GLN A 1 87 ? -0.471 -6.119 -6.854 1.00 75.25 87 GLN A N 1
ATOM 661 C CA . GLN A 1 87 ? -1.543 -6.341 -7.841 1.00 75.25 87 GLN A CA 1
ATOM 662 C C . GLN A 1 87 ? -1.836 -7.820 -8.116 1.00 75.25 87 GLN A C 1
ATOM 664 O O . GLN A 1 87 ? -2.927 -8.155 -8.569 1.00 75.25 87 GLN A O 1
ATOM 669 N N . SER A 1 88 ? -0.867 -8.693 -7.846 1.00 75.88 88 SER A N 1
ATOM 670 C CA . SER A 1 88 ? -0.974 -10.142 -8.040 1.00 75.88 88 SER A CA 1
ATOM 671 C C . SER A 1 88 ? -1.249 -10.867 -6.723 1.00 75.88 88 SER A C 1
ATOM 673 O O . SER A 1 88 ? -1.084 -12.081 -6.635 1.00 75.88 88 SER A O 1
ATOM 675 N N . CYS A 1 89 ? -1.625 -10.129 -5.675 1.00 75.94 89 CYS A N 1
ATOM 676 C CA . CYS A 1 89 ? -1.870 -10.712 -4.370 1.00 75.94 89 CYS A CA 1
ATOM 677 C C . CYS A 1 89 ? -3.179 -11.516 -4.366 1.00 75.94 89 CYS A C 1
ATOM 679 O O . CYS A 1 89 ? -4.226 -10.968 -4.710 1.00 75.94 89 CYS A O 1
ATOM 681 N N . PRO A 1 90 ? -3.164 -12.798 -3.949 1.00 76.44 90 PRO A N 1
ATOM 682 C CA . PRO A 1 90 ? -4.362 -13.636 -3.940 1.00 76.44 90 PRO A CA 1
ATOM 683 C C . PRO A 1 90 ? -5.379 -13.189 -2.886 1.00 76.44 90 PRO A C 1
ATOM 685 O O . PRO A 1 90 ? -6.559 -13.494 -2.999 1.00 76.44 90 PRO A O 1
ATOM 688 N N . ARG A 1 91 ? -4.945 -12.427 -1.873 1.00 72.38 91 ARG A N 1
ATOM 689 C CA . ARG A 1 91 ? -5.816 -11.875 -0.824 1.00 72.38 91 ARG A CA 1
ATOM 690 C C . ARG A 1 91 ? -6.510 -10.589 -1.245 1.00 72.38 91 ARG A C 1
ATOM 692 O O . ARG A 1 91 ? -6.796 -9.758 -0.396 1.00 72.38 91 ARG A O 1
ATOM 699 N N . THR A 1 92 ? -6.706 -10.358 -2.530 1.00 71.44 92 THR A N 1
ATOM 700 C CA . THR A 1 92 ? -7.246 -9.093 -3.013 1.00 71.44 92 THR A CA 1
ATOM 701 C C . THR A 1 92 ? -8.674 -9.248 -3.501 1.00 71.44 92 THR A C 1
ATOM 703 O O . THR A 1 92 ? -9.022 -10.257 -4.118 1.00 71.44 92 THR A O 1
ATOM 706 N N . GLN A 1 93 ? -9.495 -8.229 -3.246 1.00 64.50 93 GLN A N 1
ATOM 707 C CA . GLN A 1 93 ? -10.908 -8.218 -3.615 1.00 64.50 93 GLN A CA 1
ATOM 708 C C . GLN A 1 93 ? -11.276 -6.953 -4.385 1.00 64.50 93 GLN A C 1
ATOM 710 O O . GLN A 1 93 ? -10.826 -5.838 -4.017 1.00 64.50 93 GLN A O 1
#

Secondary structure (DSSP, 8-state):
---------S-PPPPB-TTT--BSSS-STT---SB-TTSSSB-S-EEETTEEESS-HHHHSSSPP--STTHHHHTTSTT--SSS-GGG-TT--